Protein AF-A0AAW4N321-F1 (afdb_monomer)

Mean predicted aligned error: 19.76 Å

Organism: NCBI:txid165179

Foldseek 3Di:
DPPVVVLVVLLVLLVCCCPVVVVPDLVVSCVVVVHDSVVNVVLNPDCVSVDPPPDDDDDDDDDDDDDDDDDDDDDDDDDDDDDPDPPPVQDFDAWDWDDDPPPDIDIDHRDTPVRVVVVVVVVVVPPD

Nearest PDB structures (foldseek):
  2rn7-assembly1_A  TM=3.335E-01  e=1.432E+00  Shigella flexneri

Structure (mmCIF, N/CA/C/O backbone):
data_AF-A0AAW4N321-F1
#
_entry.id   AF-A0AAW4N321-F1
#
loop_
_atom_site.group_PDB
_atom_site.id
_atom_site.type_symbol
_atom_site.label_atom_id
_atom_site.label_alt_id
_atom_site.label_comp_id
_atom_site.label_asym_id
_atom_site.label_entity_id
_atom_site.label_seq_id
_atom_site.pdbx_PDB_ins_code
_atom_site.Cartn_x
_atom_site.Cartn_y
_atom_site.Cartn_z
_atom_site.occupancy
_atom_site.B_iso_or_equiv
_atom_site.auth_seq_id
_atom_site.auth_comp_id
_atom_site.auth_asym_id
_atom_site.auth_atom_id
_atom_site.pdbx_PDB_model_num
ATOM 1 N N . MET A 1 1 ? 12.419 4.220 -22.581 1.00 54.78 1 MET A N 1
ATOM 2 C CA . MET A 1 1 ? 12.998 4.895 -21.397 1.00 54.78 1 MET A CA 1
ATOM 3 C C . MET A 1 1 ? 14.241 4.110 -21.002 1.00 54.78 1 MET A C 1
ATOM 5 O O . MET A 1 1 ? 14.170 2.890 -21.019 1.00 54.78 1 MET A O 1
ATOM 9 N N . ASN A 1 2 ? 15.386 4.758 -20.771 1.00 59.22 2 ASN A N 1
ATOM 10 C CA . ASN A 1 2 ? 16.615 4.060 -20.374 1.00 59.22 2 ASN A CA 1
ATOM 11 C C . ASN A 1 2 ? 16.459 3.574 -18.921 1.00 59.22 2 ASN A C 1
ATOM 13 O O . ASN A 1 2 ? 16.125 4.385 -18.059 1.00 59.22 2 ASN A O 1
ATOM 17 N N . ILE A 1 3 ? 16.679 2.283 -18.652 1.00 64.00 3 ILE A N 1
ATOM 18 C CA . ILE A 1 3 ? 16.498 1.648 -17.327 1.00 64.00 3 ILE A CA 1
ATOM 19 C C . ILE A 1 3 ? 17.275 2.407 -16.236 1.00 64.00 3 ILE A C 1
ATOM 21 O O . ILE A 1 3 ? 16.779 2.599 -15.126 1.00 64.00 3 ILE A O 1
ATOM 25 N N . ASN A 1 4 ? 18.447 2.944 -16.588 1.00 76.06 4 ASN A N 1
ATOM 26 C CA . ASN A 1 4 ? 19.281 3.729 -15.677 1.00 76.06 4 ASN A CA 1
ATOM 27 C C . ASN A 1 4 ? 18.692 5.107 -15.335 1.00 76.06 4 ASN A C 1
ATOM 29 O O . ASN A 1 4 ? 18.924 5.616 -14.242 1.00 76.06 4 ASN A O 1
ATOM 33 N N . GLU A 1 5 ? 17.933 5.719 -16.243 1.00 83.12 5 GLU A N 1
ATOM 34 C CA . GLU A 1 5 ? 17.291 7.019 -16.007 1.00 83.12 5 GLU A CA 1
ATOM 35 C C . GLU A 1 5 ? 15.971 6.863 -15.248 1.00 83.12 5 GLU A C 1
ATOM 37 O O . GLU A 1 5 ? 15.653 7.670 -14.376 1.00 83.12 5 GLU A O 1
ATOM 42 N N . GLU A 1 6 ? 15.234 5.780 -15.505 1.00 86.75 6 GLU A N 1
ATOM 43 C CA . GLU A 1 6 ? 14.026 5.462 -14.746 1.00 86.75 6 GLU A CA 1
ATOM 44 C C . GLU A 1 6 ? 14.349 5.168 -13.272 1.00 86.75 6 GLU A C 1
ATOM 46 O O . GLU A 1 6 ? 13.700 5.717 -12.380 1.00 86.75 6 GLU A O 1
ATOM 51 N N . GLY A 1 7 ? 15.401 4.389 -12.993 1.00 86.69 7 GLY A N 1
ATOM 52 C CA . GLY A 1 7 ? 15.847 4.136 -11.620 1.00 86.69 7 GLY A CA 1
ATOM 53 C C . GLY A 1 7 ? 16.227 5.419 -10.868 1.00 86.69 7 GLY A C 1
ATOM 54 O O . GLY A 1 7 ? 15.794 5.631 -9.734 1.00 86.69 7 GLY A O 1
ATOM 55 N N . LYS A 1 8 ? 16.967 6.334 -11.512 1.00 88.75 8 LYS A N 1
ATOM 56 C CA . LYS A 1 8 ? 17.309 7.647 -10.929 1.00 88.75 8 LYS A CA 1
ATOM 57 C C . LYS A 1 8 ? 16.069 8.498 -10.655 1.00 88.75 8 LYS A C 1
ATOM 59 O O . LYS A 1 8 ? 15.985 9.133 -9.602 1.00 88.75 8 LYS A O 1
ATOM 64 N N . TYR A 1 9 ? 15.107 8.499 -11.576 1.00 92.75 9 TYR A N 1
ATOM 65 C CA . TYR A 1 9 ? 13.850 9.224 -11.417 1.00 92.75 9 TYR A CA 1
ATOM 66 C C . TYR A 1 9 ? 13.073 8.739 -10.187 1.00 92.75 9 TYR A C 1
ATOM 68 O O . TYR A 1 9 ? 12.718 9.546 -9.323 1.00 92.75 9 TYR A O 1
ATOM 76 N N . TYR A 1 10 ? 12.885 7.425 -10.043 1.00 92.69 10 TYR A N 1
ATOM 77 C CA . TYR A 1 10 ? 12.196 6.870 -8.876 1.00 92.69 10 TYR A CA 1
ATOM 78 C C . TYR A 1 10 ? 12.977 7.082 -7.577 1.00 92.69 10 TYR A C 1
ATOM 80 O O . TYR A 1 10 ? 12.368 7.374 -6.551 1.00 92.69 10 TYR A O 1
ATOM 88 N N . ALA A 1 11 ? 14.312 7.047 -7.605 1.00 90.81 11 ALA A N 1
ATOM 89 C CA . ALA A 1 11 ? 15.121 7.382 -6.434 1.00 90.81 11 ALA A CA 1
ATOM 90 C C . ALA A 1 11 ? 14.923 8.830 -5.967 1.00 90.81 11 ALA A C 1
ATOM 92 O O . ALA A 1 11 ? 14.806 9.084 -4.765 1.00 90.81 11 ALA A O 1
ATOM 93 N N . SER A 1 12 ? 14.826 9.777 -6.904 1.00 92.38 12 SER A N 1
ATOM 94 C CA . SER A 1 12 ? 14.500 11.171 -6.596 1.00 92.38 12 SER A CA 1
ATOM 95 C C . SER A 1 12 ? 13.100 11.300 -5.987 1.00 92.38 12 SER A C 1
ATOM 97 O O . SER A 1 12 ? 12.941 11.915 -4.931 1.00 92.38 12 SER A O 1
ATOM 99 N N . MET A 1 13 ? 12.096 10.651 -6.587 1.00 94.44 13 MET A N 1
ATOM 100 C CA . MET A 1 13 ? 10.718 10.692 -6.089 1.00 94.44 13 MET A CA 1
ATOM 101 C C . MET A 1 13 ? 10.583 10.065 -4.699 1.00 94.44 13 MET A C 1
ATOM 103 O O . MET A 1 13 ? 9.938 10.651 -3.833 1.00 94.44 13 MET A O 1
ATOM 107 N N . VAL A 1 14 ? 11.227 8.922 -4.440 1.00 93.00 14 VAL A N 1
ATOM 108 C CA . VAL A 1 14 ? 11.242 8.279 -3.114 1.00 93.00 14 VAL A CA 1
ATOM 109 C C . VAL A 1 14 ? 11.822 9.212 -2.056 1.00 93.00 14 VAL A C 1
ATOM 111 O O . VAL A 1 14 ? 11.259 9.343 -0.966 1.00 93.00 14 VAL A O 1
ATOM 114 N N . ARG A 1 15 ? 12.921 9.904 -2.375 1.00 92.56 15 ARG A N 1
ATOM 115 C CA . ARG A 1 15 ? 13.530 10.882 -1.469 1.00 92.56 15 ARG A CA 1
ATOM 116 C C . ARG A 1 15 ? 12.578 12.048 -1.191 1.00 92.56 15 ARG A C 1
ATOM 118 O O . ARG A 1 15 ? 12.383 12.397 -0.029 1.00 92.56 15 ARG A O 1
ATOM 125 N N . LYS A 1 16 ? 11.938 12.584 -2.234 1.00 93.69 16 LYS A N 1
ATOM 126 C CA . LYS A 1 16 ? 10.934 13.652 -2.136 1.00 93.69 16 LYS A CA 1
ATOM 127 C C . LYS A 1 16 ? 9.752 13.244 -1.252 1.00 93.69 16 LYS A C 1
ATOM 129 O O . LYS A 1 16 ? 9.378 13.973 -0.339 1.00 93.69 16 LYS A O 1
ATOM 134 N N . PHE A 1 17 ? 9.216 12.043 -1.458 1.00 94.25 17 PHE A N 1
ATOM 135 C CA . PHE A 1 17 ? 8.108 11.518 -0.663 1.00 94.25 17 PHE A CA 1
ATOM 136 C C . PHE A 1 17 ? 8.465 11.387 0.827 1.00 94.25 17 PHE A C 1
ATOM 138 O O . PHE A 1 17 ? 7.696 11.795 1.697 1.00 94.25 17 PHE A O 1
ATOM 145 N N . ARG A 1 18 ? 9.655 10.856 1.133 1.00 91.38 18 ARG A N 1
ATOM 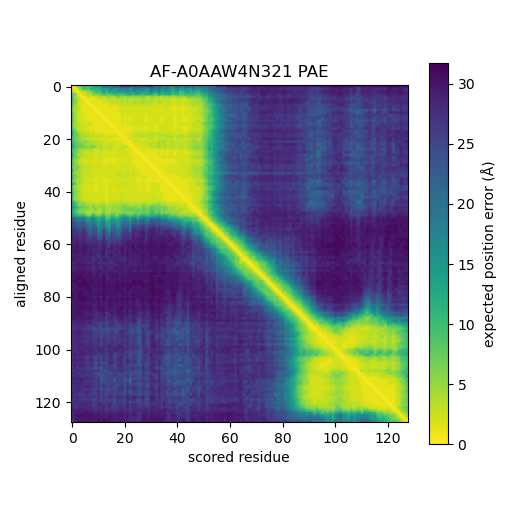146 C CA . ARG A 1 18 ? 10.097 10.645 2.519 1.00 91.38 18 ARG A CA 1
ATOM 147 C C . ARG A 1 18 ? 10.419 11.948 3.250 1.00 91.38 18 ARG A C 1
ATOM 149 O O . ARG A 1 18 ? 10.048 12.090 4.411 1.00 91.38 18 ARG A O 1
ATOM 156 N N . ILE A 1 19 ? 11.101 12.884 2.589 1.00 90.12 19 ILE A N 1
ATOM 157 C CA . ILE A 1 19 ? 11.593 14.116 3.222 1.00 90.12 19 ILE A CA 1
ATOM 158 C C . ILE A 1 19 ? 10.532 15.220 3.186 1.00 90.12 19 ILE A C 1
ATOM 160 O O . ILE A 1 19 ? 10.176 15.764 4.228 1.00 90.12 19 ILE A O 1
ATOM 164 N N . GLU A 1 20 ? 10.007 15.545 2.004 1.00 89.94 20 GLU A N 1
ATOM 165 C CA . GLU A 1 20 ? 9.117 16.699 1.820 1.00 89.94 20 GLU A CA 1
ATOM 166 C C . GLU A 1 20 ? 7.679 16.365 2.231 1.00 89.94 20 GLU A C 1
ATOM 168 O O . GLU A 1 20 ? 7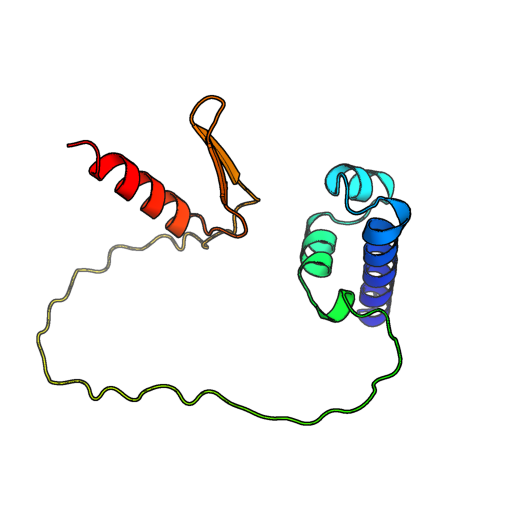.048 17.122 2.966 1.00 89.94 20 GLU A O 1
ATOM 173 N N . TYR A 1 21 ? 7.180 15.190 1.832 1.00 89.00 21 TYR A N 1
ATOM 174 C CA . TYR A 1 21 ? 5.818 14.737 2.157 1.00 89.00 21 TYR A CA 1
ATOM 175 C C . TYR A 1 21 ? 5.737 13.960 3.479 1.00 89.00 21 TYR A C 1
ATOM 177 O O . TYR A 1 21 ? 4.656 13.521 3.879 1.00 89.00 21 TYR A O 1
ATOM 185 N N . LYS A 1 22 ? 6.866 13.801 4.187 1.00 90.00 22 LYS A N 1
ATOM 186 C CA . LYS A 1 22 ? 6.967 13.097 5.478 1.00 90.00 22 LYS A CA 1
ATOM 187 C C . LYS A 1 22 ? 6.375 11.683 5.439 1.00 90.00 22 LYS A C 1
ATOM 189 O O . LYS A 1 22 ? 5.797 11.226 6.424 1.00 90.00 22 LYS A O 1
ATOM 194 N N . SER A 1 23 ? 6.474 11.019 4.288 1.00 88.94 23 SER A N 1
ATOM 195 C CA . SER A 1 23 ? 5.904 9.692 4.032 1.00 88.94 23 SER A CA 1
ATOM 196 C C . SER A 1 23 ? 4.384 9.593 4.230 1.00 88.94 23 SER A C 1
ATOM 198 O O . SER A 1 23 ? 3.866 8.507 4.484 1.00 88.94 23 SER A O 1
ATOM 200 N N . LYS A 1 24 ? 3.645 10.704 4.128 1.00 91.38 24 LYS A N 1
ATOM 201 C CA . LYS A 1 24 ? 2.183 10.714 4.268 1.00 91.38 24 LYS A CA 1
ATOM 202 C C . LYS A 1 24 ? 1.502 10.705 2.906 1.00 91.38 24 LYS A C 1
ATOM 204 O O . LYS A 1 24 ? 1.936 11.390 1.988 1.00 91.38 24 LYS A O 1
ATOM 209 N N . ASN A 1 25 ? 0.382 9.985 2.821 1.00 92.75 25 ASN A N 1
ATOM 210 C CA . ASN A 1 25 ? -0.523 9.989 1.669 1.00 92.75 25 ASN A CA 1
ATOM 211 C C . ASN A 1 25 ? 0.187 9.689 0.329 1.00 92.75 25 ASN A C 1
ATOM 213 O O . ASN A 1 25 ? 0.278 10.535 -0.562 1.00 92.75 25 ASN A O 1
ATOM 217 N N . LEU A 1 26 ? 0.686 8.455 0.181 1.00 93.69 26 LEU A N 1
ATOM 218 C CA . LEU A 1 26 ? 1.374 8.007 -1.037 1.00 93.69 26 LEU A CA 1
ATOM 219 C C . LEU A 1 26 ? 0.507 8.168 -2.291 1.00 93.69 26 LEU A C 1
ATOM 221 O O . LEU A 1 26 ? 0.991 8.598 -3.334 1.00 93.69 26 LEU A O 1
ATOM 225 N N . HIS A 1 27 ? -0.785 7.860 -2.185 1.00 94.88 27 HIS A N 1
ATOM 226 C CA . HIS A 1 27 ? -1.706 7.941 -3.313 1.00 94.88 27 HIS A CA 1
ATOM 227 C C . HIS A 1 27 ? -1.846 9.380 -3.844 1.00 94.88 27 HIS A C 1
ATOM 229 O O . HIS A 1 27 ? -1.7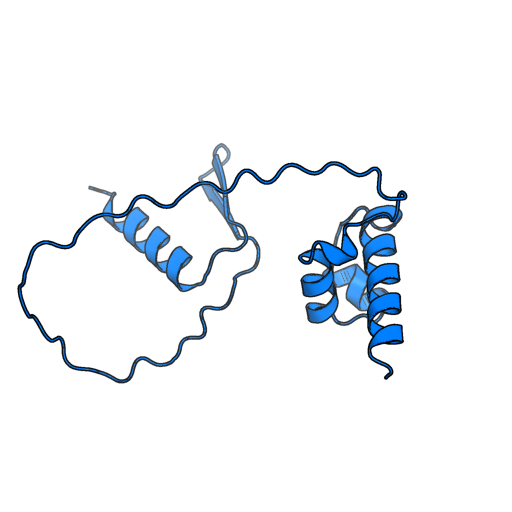75 9.613 -5.052 1.00 94.88 27 HIS A O 1
ATOM 235 N N . GLY A 1 28 ? -1.983 10.363 -2.947 1.00 95.25 28 GLY A N 1
ATOM 236 C CA . GLY A 1 28 ? -2.017 11.785 -3.288 1.00 95.25 28 GLY A CA 1
ATOM 237 C C . GLY A 1 28 ? -0.709 12.257 -3.915 1.00 95.25 28 GLY A C 1
ATOM 238 O O . GLY A 1 28 ? -0.738 12.887 -4.971 1.00 95.25 28 GLY A O 1
ATOM 239 N N . PHE A 1 29 ? 0.428 11.862 -3.335 1.00 95.88 29 PHE A N 1
ATOM 240 C CA . PHE A 1 29 ? 1.750 12.154 -3.891 1.00 95.88 29 PHE A CA 1
ATOM 241 C C . PHE A 1 29 ? 1.903 11.621 -5.324 1.00 95.88 29 PHE A C 1
ATOM 243 O O . PHE A 1 29 ? 2.310 12.359 -6.220 1.00 95.88 29 PHE A O 1
ATOM 250 N N . CYS A 1 30 ? 1.537 10.359 -5.571 1.00 95.81 30 CYS A N 1
ATOM 251 C CA . CYS A 1 30 ? 1.630 9.750 -6.899 1.00 95.81 30 CYS A CA 1
ATOM 252 C C . CYS A 1 30 ? 0.727 10.452 -7.920 1.00 95.81 30 CYS A C 1
ATOM 254 O O . CYS A 1 30 ? 1.153 10.685 -9.052 1.00 95.81 30 CYS A O 1
ATOM 256 N N . LYS A 1 31 ? -0.489 10.844 -7.518 1.00 95.25 31 LYS A N 1
ATOM 257 C CA . LYS A 1 31 ? -1.417 11.593 -8.375 1.00 95.25 31 LYS A CA 1
ATOM 258 C C . LYS A 1 31 ? -0.879 12.983 -8.723 1.00 95.25 31 LYS A C 1
ATOM 260 O O . LYS A 1 31 ? -0.954 13.390 -9.880 1.00 95.25 31 LYS A O 1
ATOM 265 N N . GLU A 1 32 ? -0.325 13.694 -7.744 1.00 94.88 32 GLU A N 1
ATOM 266 C CA . GLU A 1 32 ? 0.201 15.052 -7.913 1.00 94.88 32 GLU A CA 1
ATOM 267 C C . GLU A 1 32 ? 1.491 15.076 -8.744 1.00 94.88 32 GLU A C 1
ATOM 269 O O . GLU A 1 32 ? 1.615 15.860 -9.682 1.00 94.88 32 GLU A O 1
ATOM 274 N N . GLN A 1 33 ? 2.430 14.171 -8.457 1.00 94.00 33 GLN A N 1
ATOM 275 C CA . GLN A 1 33 ? 3.707 14.075 -9.173 1.00 94.00 33 GLN A CA 1
ATOM 276 C C . GLN A 1 33 ? 3.607 13.275 -10.488 1.00 94.00 33 GLN A 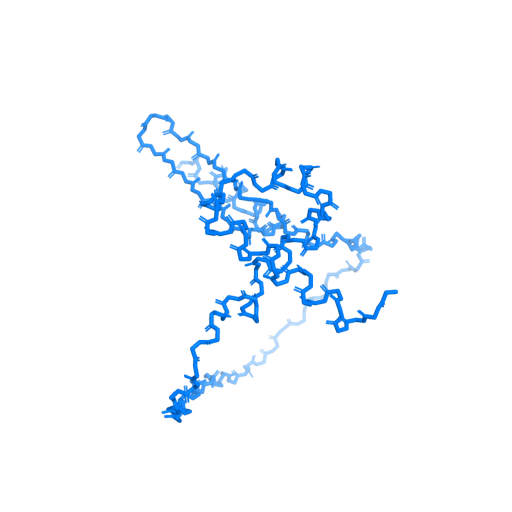C 1
ATOM 278 O O . GLN A 1 33 ? 4.605 13.146 -11.196 1.00 94.00 33 GLN A O 1
ATOM 283 N N . LYS A 1 34 ? 2.421 12.743 -10.830 1.00 94.94 34 LYS A N 1
ATOM 284 C CA . LYS A 1 34 ? 2.166 11.873 -11.998 1.00 94.94 34 LYS A CA 1
ATOM 285 C C . LYS A 1 34 ? 3.108 10.661 -12.064 1.00 94.94 34 LYS A C 1
ATOM 287 O O . LYS A 1 34 ? 3.566 10.265 -13.134 1.00 94.94 34 LYS A O 1
ATOM 292 N N . VAL A 1 35 ? 3.388 10.070 -10.906 1.00 93.75 35 VAL A N 1
ATOM 293 C CA . VAL A 1 35 ? 4.242 8.884 -10.754 1.00 93.75 35 VAL A CA 1
ATOM 294 C C . VAL A 1 35 ? 3.357 7.640 -10.668 1.00 93.75 35 VAL A C 1
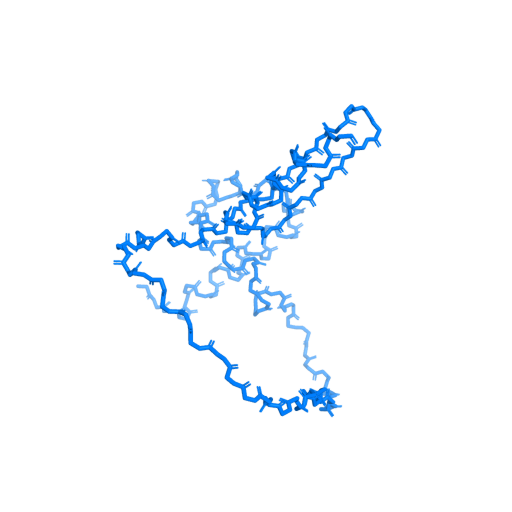ATOM 296 O O . VAL A 1 35 ? 2.282 7.682 -10.071 1.00 93.75 35 VAL A O 1
ATOM 299 N N . SER A 1 36 ? 3.804 6.507 -11.217 1.00 95.75 36 SER A N 1
ATOM 300 C CA . SER A 1 36 ? 3.084 5.239 -11.045 1.00 95.75 36 SER A CA 1
ATOM 301 C C . SER A 1 36 ? 3.076 4.827 -9.574 1.00 95.75 36 SER A C 1
ATOM 303 O O . SER A 1 36 ? 4.135 4.638 -8.973 1.00 95.75 36 SER A O 1
ATOM 305 N N . TYR A 1 37 ? 1.877 4.644 -9.017 1.00 95.38 37 TYR A N 1
ATOM 306 C CA . TYR A 1 37 ? 1.687 4.204 -7.636 1.00 95.38 37 TYR A CA 1
ATOM 307 C C . TYR A 1 37 ? 2.381 2.866 -7.363 1.00 95.38 37 TYR A C 1
ATOM 309 O O . TYR A 1 37 ? 3.173 2.762 -6.431 1.00 95.38 37 TYR A O 1
ATOM 317 N N . THR A 1 38 ? 2.177 1.874 -8.232 1.00 94.62 38 THR A N 1
ATOM 318 C CA . THR A 1 38 ? 2.764 0.535 -8.091 1.00 94.62 38 THR A CA 1
ATOM 319 C C . THR A 1 38 ? 4.291 0.577 -8.120 1.00 94.62 38 THR A C 1
ATOM 321 O O . THR A 1 38 ? 4.937 0.019 -7.236 1.00 94.62 38 THR A O 1
ATOM 324 N N . LYS A 1 39 ? 4.896 1.289 -9.084 1.00 93.88 39 LYS A N 1
ATOM 325 C CA . LYS A 1 39 ? 6.364 1.415 -9.148 1.00 93.88 39 LYS A CA 1
ATOM 326 C C . LYS A 1 39 ? 6.915 2.154 -7.931 1.00 93.88 39 LYS A C 1
ATOM 328 O O . LYS A 1 39 ? 7.907 1.723 -7.357 1.00 93.88 39 LYS A O 1
ATOM 333 N N . MET A 1 40 ? 6.243 3.218 -7.496 1.00 94.75 40 MET A N 1
ATOM 334 C CA . MET A 1 40 ? 6.630 3.969 -6.305 1.00 94.75 40 MET A CA 1
ATOM 335 C C . MET A 1 40 ? 6.567 3.105 -5.038 1.00 94.75 40 MET A C 1
ATOM 337 O O . MET A 1 40 ? 7.497 3.137 -4.236 1.00 94.75 40 MET A O 1
ATOM 341 N N . LEU A 1 41 ? 5.517 2.292 -4.884 1.00 94.19 41 LEU A N 1
ATOM 342 C CA . LEU A 1 41 ? 5.367 1.347 -3.777 1.00 94.19 41 LEU A CA 1
ATOM 343 C C . LEU A 1 41 ? 6.504 0.314 -3.769 1.00 94.19 41 LEU A C 1
ATOM 345 O O . LEU A 1 41 ? 7.132 0.097 -2.733 1.00 94.19 41 LEU A O 1
ATOM 349 N N . HIS A 1 42 ? 6.831 -0.265 -4.930 1.00 92.62 42 HIS A N 1
ATOM 350 C CA . HIS A 1 42 ? 7.971 -1.175 -5.062 1.00 92.62 42 HIS A CA 1
ATOM 351 C C . HIS A 1 42 ? 9.299 -0.501 -4.697 1.00 92.62 42 HIS A C 1
ATOM 353 O O . HIS A 1 42 ? 10.088 -1.071 -3.944 1.00 92.62 42 HIS A O 1
ATOM 359 N N . CYS A 1 43 ? 9.542 0.719 -5.179 1.00 91.62 43 CYS A N 1
ATOM 360 C CA . CYS A 1 43 ? 10.750 1.471 -4.847 1.00 91.62 43 CYS A CA 1
ATOM 361 C C . CYS A 1 43 ? 10.824 1.814 -3.353 1.00 91.62 43 CYS A C 1
ATOM 363 O O . CYS A 1 43 ? 11.908 1.805 -2.784 1.00 91.62 43 CYS A O 1
ATOM 365 N N . LEU A 1 44 ? 9.695 2.073 -2.688 1.00 90.94 44 LEU A N 1
ATOM 366 C CA . LEU A 1 44 ? 9.666 2.347 -1.249 1.00 90.94 44 LEU A CA 1
ATOM 367 C C . LEU A 1 44 ? 9.970 1.116 -0.389 1.00 90.94 44 LEU A C 1
ATOM 369 O O . LEU A 1 44 ? 10.566 1.290 0.677 1.00 90.94 44 LEU A O 1
ATOM 373 N N . ARG A 1 45 ? 9.580 -0.081 -0.849 1.00 89.12 45 ARG A N 1
ATOM 374 C CA . ARG A 1 45 ? 9.863 -1.373 -0.197 1.00 89.12 45 ARG A CA 1
ATOM 375 C C . ARG A 1 45 ? 11.300 -1.853 -0.415 1.00 89.12 45 ARG A C 1
ATOM 377 O O . ARG A 1 45 ? 11.805 -2.622 0.389 1.00 89.12 45 ARG A O 1
ATOM 384 N N . ASN A 1 46 ? 11.954 -1.425 -1.492 1.00 86.50 46 ASN A N 1
ATOM 385 C CA . ASN A 1 46 ? 13.283 -1.908 -1.852 1.00 86.50 46 ASN A CA 1
ATOM 386 C C . ASN A 1 46 ? 14.399 -1.094 -1.163 1.00 86.50 46 ASN A C 1
ATOM 388 O O . ASN A 1 46 ? 14.495 0.127 -1.314 1.00 86.50 46 ASN A O 1
ATOM 392 N N . ASP A 1 47 ? 15.289 -1.785 -0.447 1.00 77.25 47 ASP A N 1
ATOM 393 C CA . ASP A 1 47 ? 16.380 -1.178 0.326 1.00 77.25 47 ASP A CA 1
ATOM 394 C C . ASP A 1 47 ? 17.412 -0.425 -0.517 1.00 77.25 47 ASP A C 1
ATOM 396 O O . ASP A 1 47 ? 18.044 0.517 -0.031 1.00 77.25 47 ASP A O 1
ATOM 400 N N . SER A 1 48 ? 17.546 -0.759 -1.803 1.00 79.06 48 SER A N 1
ATOM 401 C CA . SER A 1 48 ? 18.416 -0.015 -2.727 1.00 79.06 48 SER A CA 1
ATOM 402 C C . SER A 1 48 ? 18.048 1.474 -2.817 1.00 79.06 48 SER A C 1
ATOM 404 O O . SER A 1 48 ? 18.930 2.322 -2.943 1.00 79.06 48 SER A O 1
ATOM 406 N N . TYR A 1 49 ? 16.767 1.811 -2.647 1.00 75.00 49 TYR A N 1
ATOM 407 C CA . TYR A 1 49 ? 16.257 3.185 -2.618 1.00 75.00 49 TYR A CA 1
ATOM 408 C C . TYR A 1 49 ? 16.260 3.802 -1.210 1.00 75.00 49 TYR A C 1
ATOM 410 O O . TYR A 1 49 ? 15.982 4.993 -1.046 1.00 75.00 49 TYR A O 1
ATOM 418 N N . ARG A 1 50 ? 16.571 3.010 -0.173 1.00 66.25 50 ARG A N 1
ATOM 419 C CA . ARG A 1 50 ? 16.664 3.452 1.226 1.00 66.25 50 ARG A CA 1
ATOM 420 C C . ARG A 1 50 ? 18.004 4.114 1.536 1.00 66.25 50 ARG A C 1
ATOM 422 O O . ARG A 1 50 ? 18.062 4.943 2.442 1.00 66.25 50 ARG A O 1
ATOM 429 N N . LYS A 1 51 ? 19.057 3.805 0.774 1.00 60.88 51 LYS A N 1
ATOM 430 C CA . LYS A 1 51 ? 20.387 4.388 0.977 1.00 60.88 51 LYS A CA 1
ATOM 431 C C . LYS A 1 51 ? 20.406 5.879 0.611 1.00 60.88 51 LYS A C 1
ATOM 433 O O . LYS A 1 51 ? 20.478 6.267 -0.554 1.00 60.88 51 LYS A O 1
ATOM 438 N N . LEU A 1 52 ? 20.434 6.732 1.636 1.00 53.47 52 LEU A N 1
ATOM 439 C CA . LEU A 1 52 ? 21.230 7.956 1.575 1.00 53.47 52 LEU A CA 1
ATOM 440 C C . LEU A 1 52 ? 22.665 7.484 1.347 1.00 53.47 52 LEU A C 1
ATOM 442 O O . LEU A 1 52 ? 23.212 6.782 2.193 1.00 53.47 52 LEU A O 1
ATOM 446 N N . SER A 1 53 ? 23.249 7.783 0.192 1.00 45.94 53 SER A N 1
ATOM 447 C CA . SER A 1 53 ? 24.663 7.533 -0.068 1.00 45.94 53 SER A CA 1
ATOM 448 C C . SER A 1 53 ? 25.509 8.442 0.833 1.00 45.94 53 SER A C 1
ATOM 450 O O . SER A 1 53 ? 26.058 9.442 0.382 1.00 45.94 53 SER A O 1
ATOM 452 N N . ALA A 1 54 ? 25.572 8.116 2.120 1.00 43.06 54 ALA A N 1
ATOM 453 C CA . ALA A 1 54 ? 26.771 8.322 2.900 1.00 43.06 54 ALA A CA 1
ATOM 454 C C . ALA A 1 54 ? 27.761 7.248 2.429 1.00 43.06 54 ALA A C 1
ATOM 456 O O . ALA A 1 54 ? 27.412 6.072 2.312 1.00 43.06 54 ALA A O 1
ATOM 457 N N . THR A 1 55 ? 28.955 7.688 2.055 1.00 41.84 55 THR A N 1
ATOM 458 C CA . THR A 1 55 ? 30.110 6.865 1.676 1.00 41.84 55 THR A CA 1
ATOM 459 C C . THR A 1 55 ? 30.268 5.630 2.574 1.00 41.84 55 THR A C 1
ATOM 461 O O . THR A 1 55 ? 30.054 5.738 3.782 1.00 41.84 55 THR A O 1
ATOM 464 N N . PRO A 1 56 ? 30.638 4.462 2.016 1.00 38.66 56 PRO A N 1
ATOM 465 C CA . PRO A 1 56 ? 30.688 3.226 2.777 1.00 38.66 56 PRO A CA 1
ATOM 466 C C . PRO A 1 56 ? 31.892 3.269 3.719 1.00 38.66 56 PRO A C 1
ATOM 468 O O . PRO A 1 56 ? 33.034 3.323 3.268 1.00 38.66 56 PRO A O 1
ATOM 471 N N . VAL A 1 57 ? 31.640 3.226 5.025 1.00 33.78 57 VAL A N 1
ATOM 472 C CA . VAL A 1 57 ? 32.637 2.709 5.960 1.00 33.78 57 VAL A CA 1
ATOM 473 C C . VAL A 1 57 ? 32.424 1.204 5.996 1.00 33.78 57 VAL A C 1
ATOM 475 O O . VAL A 1 57 ? 31.355 0.720 6.358 1.00 33.78 57 VAL A O 1
ATOM 478 N N . SER A 1 58 ? 33.436 0.511 5.489 1.00 47.50 58 SER A N 1
ATOM 479 C CA . SER A 1 58 ? 33.640 -0.930 5.550 1.00 47.50 58 SER A CA 1
ATOM 480 C C . SER A 1 58 ? 33.372 -1.476 6.952 1.00 47.50 58 SER A C 1
ATOM 482 O O . SER A 1 58 ? 33.993 -1.022 7.911 1.00 47.50 58 SER A O 1
ATOM 484 N N . SER A 1 59 ? 32.556 -2.519 7.034 1.00 39.84 59 SER A N 1
ATOM 485 C CA . SER A 1 59 ? 32.694 -3.539 8.068 1.00 39.84 59 SER A CA 1
ATOM 486 C C . SER A 1 59 ? 32.219 -4.869 7.489 1.00 39.84 59 SER A C 1
ATOM 488 O O . SER A 1 59 ? 31.019 -5.086 7.313 1.00 39.84 59 SER A O 1
ATOM 490 N N . ASP A 1 60 ? 33.203 -5.689 7.122 1.00 47.97 60 ASP A N 1
ATOM 491 C CA . ASP A 1 60 ? 33.125 -7.148 7.145 1.00 47.97 60 ASP A CA 1
ATOM 492 C C . ASP A 1 60 ? 32.497 -7.600 8.465 1.00 47.97 60 ASP A C 1
ATOM 494 O O . ASP A 1 60 ? 32.897 -7.099 9.512 1.00 47.97 60 ASP A O 1
ATOM 498 N N . GLU A 1 61 ? 31.540 -8.522 8.397 1.00 43.62 61 GLU A N 1
ATOM 499 C CA . GLU A 1 61 ? 31.391 -9.630 9.347 1.00 43.62 61 GLU A CA 1
ATOM 500 C C . GLU A 1 61 ? 30.261 -10.545 8.855 1.00 43.62 61 GLU A C 1
ATOM 502 O O . GLU A 1 61 ? 29.065 -10.321 9.044 1.00 43.62 61 GLU A O 1
ATOM 507 N N . GLU A 1 62 ? 30.689 -11.585 8.147 1.00 52.19 62 GLU A N 1
ATOM 508 C CA . GLU A 1 62 ? 29.924 -12.782 7.843 1.00 52.19 62 GLU A CA 1
ATOM 509 C C . GLU A 1 62 ? 29.662 -13.544 9.151 1.00 52.19 62 GLU A C 1
ATOM 511 O O . GLU A 1 62 ? 30.577 -14.092 9.759 1.00 52.19 62 GLU A O 1
ATOM 516 N N . GLN A 1 63 ? 28.406 -13.595 9.595 1.00 45.75 63 GLN A N 1
ATOM 517 C CA . GLN A 1 63 ? 27.940 -14.624 10.527 1.00 45.75 63 GLN A CA 1
ATOM 518 C C . GLN A 1 63 ? 26.662 -15.239 9.968 1.00 45.75 63 GLN A C 1
ATOM 520 O O . GLN A 1 63 ? 25.540 -14.854 10.296 1.00 45.75 63 GLN A O 1
ATOM 525 N N . GLY A 1 64 ? 26.865 -16.188 9.052 1.00 41.81 64 GLY A N 1
ATOM 526 C CA . GLY A 1 64 ? 25.825 -17.084 8.576 1.00 41.81 64 GLY A CA 1
ATOM 527 C C . GLY A 1 64 ? 25.329 -17.954 9.726 1.00 41.81 64 GLY A C 1
ATOM 528 O O . GLY A 1 64 ? 26.091 -18.695 10.342 1.00 41.81 64 GLY A O 1
ATOM 529 N N . LEU A 1 65 ? 24.036 -17.872 10.022 1.00 52.50 65 LEU A N 1
ATOM 530 C CA . LEU A 1 65 ? 23.391 -18.849 10.885 1.00 52.50 65 LEU A CA 1
ATOM 531 C C . LEU A 1 65 ? 23.231 -20.142 10.080 1.00 52.50 65 LEU A C 1
ATOM 533 O O . LEU A 1 65 ? 22.506 -20.181 9.085 1.00 52.50 65 LEU A O 1
ATOM 537 N N . HIS A 1 66 ? 23.943 -21.189 10.490 1.00 55.94 66 HIS A N 1
ATOM 538 C CA . HIS A 1 66 ? 23.816 -22.519 9.902 1.00 55.94 66 HIS A CA 1
ATOM 539 C C . HIS A 1 66 ? 22.401 -23.081 10.149 1.00 55.94 66 HIS A C 1
ATOM 541 O O . HIS A 1 66 ? 21.952 -23.095 11.298 1.00 55.94 66 HIS A O 1
ATOM 547 N N . PRO A 1 67 ? 21.695 -23.580 9.118 1.00 58.06 67 PRO A N 1
ATOM 548 C CA . PRO A 1 67 ? 20.436 -24.292 9.308 1.00 58.06 67 PRO A CA 1
ATOM 549 C C . PRO A 1 67 ? 20.652 -25.635 10.022 1.00 58.06 67 PRO A C 1
ATOM 551 O O . PRO A 1 67 ? 21.571 -26.383 9.688 1.00 58.06 67 PRO A O 1
ATOM 554 N N . LEU A 1 68 ? 19.779 -25.959 10.980 1.00 42.88 68 LEU A N 1
ATOM 555 C CA . LEU A 1 68 ? 19.710 -27.280 11.610 1.00 42.88 68 LEU A CA 1
ATOM 556 C C . LEU A 1 68 ? 19.296 -28.331 10.570 1.00 42.88 68 LEU A C 1
ATOM 558 O O . LEU A 1 68 ? 18.189 -28.279 10.035 1.00 42.88 68 LEU A O 1
ATOM 562 N N . VAL A 1 69 ? 20.180 -29.293 10.305 1.00 51.94 69 VAL A N 1
ATOM 563 C CA . VAL A 1 69 ? 19.859 -30.497 9.532 1.00 51.94 69 VAL A CA 1
ATOM 564 C C . VAL A 1 69 ? 19.076 -31.439 10.443 1.00 51.94 69 VAL A C 1
ATOM 566 O O . VAL A 1 69 ? 19.613 -31.927 11.434 1.00 51.94 69 VAL A O 1
ATOM 569 N N . VAL A 1 70 ? 17.809 -31.683 10.114 1.00 52.47 70 VAL A N 1
ATOM 570 C CA . VAL A 1 70 ? 17.011 -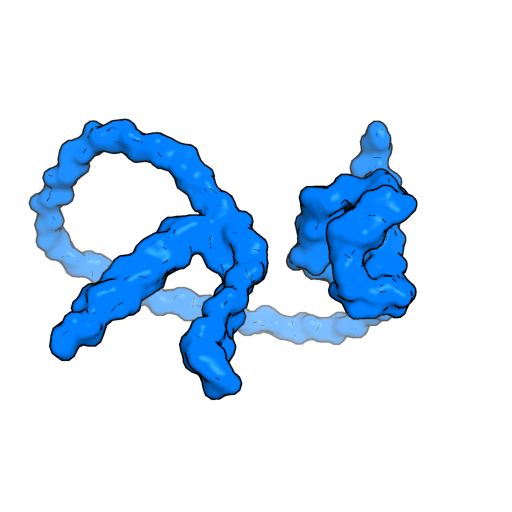32.759 10.714 1.00 52.47 70 VAL A CA 1
ATOM 571 C C . VAL A 1 70 ? 16.914 -33.876 9.678 1.00 52.47 70 VAL A C 1
ATOM 573 O O . VAL A 1 70 ? 16.416 -33.652 8.575 1.00 52.47 70 VAL A O 1
ATOM 576 N N . GLU A 1 71 ? 17.434 -35.057 10.013 1.00 45.72 71 GLU A N 1
ATOM 577 C CA . GLU A 1 71 ? 17.282 -36.265 9.195 1.00 45.72 71 GLU A CA 1
ATOM 578 C C . GLU A 1 71 ? 15.803 -36.692 9.143 1.00 45.72 71 GLU A C 1
ATOM 580 O O . GLU A 1 71 ? 15.145 -36.734 10.187 1.00 45.72 71 GLU A O 1
ATOM 585 N N . PRO A 1 72 ? 15.254 -37.031 7.963 1.00 49.25 72 PRO A N 1
ATOM 586 C CA . PRO A 1 72 ? 13.911 -37.577 7.870 1.00 49.25 72 PRO A CA 1
ATOM 587 C C . PRO A 1 72 ? 13.932 -39.082 8.170 1.00 49.25 72 PRO A C 1
ATOM 589 O O . PRO A 1 72 ? 14.599 -39.850 7.480 1.00 49.25 72 PRO A O 1
ATOM 592 N N . ALA A 1 73 ? 13.167 -39.501 9.180 1.00 38.38 73 ALA A N 1
ATOM 593 C CA . ALA A 1 73 ? 12.775 -40.895 9.361 1.00 38.38 73 ALA A CA 1
ATOM 594 C C . ALA A 1 73 ? 11.535 -41.222 8.506 1.00 38.38 73 ALA A C 1
ATOM 596 O O . ALA A 1 73 ? 10.670 -40.375 8.278 1.00 38.38 73 ALA A O 1
ATOM 597 N N . ASP A 1 74 ? 11.502 -42.462 8.030 1.00 40.53 74 ASP A N 1
ATOM 598 C CA . ASP A 1 74 ? 10.671 -43.010 6.960 1.00 40.53 74 ASP A CA 1
ATOM 599 C C . ASP A 1 74 ? 9.137 -42.886 7.082 1.00 40.53 74 ASP A C 1
ATOM 601 O O . ASP A 1 74 ? 8.537 -43.144 8.121 1.00 40.53 74 ASP A O 1
ATOM 605 N N . SER A 1 75 ? 8.537 -42.694 5.897 1.00 47.56 75 SER A N 1
ATOM 606 C CA . SER A 1 75 ? 7.278 -43.268 5.380 1.00 47.56 75 SER A CA 1
ATOM 607 C C . SER A 1 75 ? 5.951 -43.019 6.117 1.00 47.56 75 SER A C 1
ATOM 609 O O . SER A 1 75 ? 5.759 -43.452 7.241 1.00 47.56 75 SER A O 1
ATOM 611 N N . VAL A 1 76 ? 4.962 -42.462 5.404 1.00 37.59 76 VAL A N 1
ATOM 612 C CA . VAL A 1 76 ? 3.773 -43.192 4.908 1.00 37.59 76 VAL A CA 1
ATOM 613 C C . VAL A 1 76 ? 3.064 -42.327 3.857 1.00 37.59 76 VAL A C 1
ATOM 615 O O . VAL A 1 76 ? 2.806 -41.141 4.042 1.00 37.59 76 VAL A O 1
ATOM 618 N N . THR A 1 77 ? 2.776 -42.968 2.730 1.00 45.88 77 THR A N 1
ATOM 619 C CA . THR A 1 77 ? 2.066 -42.486 1.546 1.00 45.88 77 THR A CA 1
ATOM 620 C C . THR A 1 77 ? 0.604 -42.166 1.847 1.00 45.88 77 THR A C 1
ATOM 622 O O . THR A 1 77 ? -0.132 -43.058 2.260 1.00 45.88 77 THR A O 1
ATOM 625 N N . ILE A 1 78 ? 0.151 -40.946 1.544 1.00 48.34 78 ILE A N 1
ATOM 626 C CA . ILE A 1 78 ? -1.262 -40.666 1.252 1.00 48.34 78 ILE A CA 1
ATOM 627 C C . ILE A 1 78 ? -1.302 -39.651 0.104 1.00 48.34 78 ILE A C 1
ATOM 629 O O . ILE A 1 78 ? -0.912 -38.500 0.277 1.00 48.34 78 ILE A O 1
ATOM 633 N N . GLU A 1 79 ? -1.744 -40.094 -1.074 1.00 48.38 79 GLU A N 1
ATOM 634 C CA . GLU A 1 79 ? -2.161 -39.211 -2.169 1.00 48.38 79 GLU A CA 1
ATOM 635 C C . GLU A 1 79 ? -3.490 -38.535 -1.806 1.00 48.38 79 GLU A C 1
ATOM 637 O O . GLU A 1 79 ? -4.447 -39.232 -1.455 1.00 48.38 79 GLU A O 1
ATOM 642 N N . PRO A 1 80 ? -3.617 -37.214 -2.006 1.00 42.72 80 PRO A N 1
ATOM 643 C CA . PRO A 1 80 ? -4.899 -36.612 -2.319 1.00 42.72 80 PRO A CA 1
ATOM 644 C C . PRO A 1 80 ? -4.908 -36.154 -3.777 1.00 42.72 80 PRO A C 1
ATOM 646 O O . PRO A 1 80 ? -4.019 -35.444 -4.248 1.00 42.72 80 PRO A O 1
ATOM 649 N N . ALA A 1 81 ? -5.962 -36.573 -4.470 1.00 42.97 81 ALA A N 1
ATOM 650 C CA . ALA A 1 81 ? -6.249 -36.270 -5.859 1.00 42.97 81 ALA A CA 1
ATOM 651 C C . ALA A 1 81 ? -6.130 -34.770 -6.180 1.00 42.97 81 ALA A C 1
ATOM 653 O O . ALA A 1 81 ? -6.713 -33.911 -5.515 1.00 42.97 81 ALA A O 1
ATOM 654 N N . VAL A 1 82 ? -5.399 -34.487 -7.257 1.00 45.03 82 VAL A N 1
ATOM 655 C CA . VAL A 1 82 ? -5.232 -33.164 -7.858 1.00 45.03 82 VAL A CA 1
ATOM 656 C C . VAL A 1 82 ? -6.567 -32.708 -8.447 1.00 45.03 82 VAL A C 1
ATOM 658 O O . VAL A 1 82 ? -6.986 -33.169 -9.508 1.00 45.03 82 VAL A O 1
ATOM 661 N N . LEU A 1 83 ? -7.230 -31.774 -7.769 1.00 44.59 83 LEU A N 1
ATOM 662 C CA . LEU A 1 83 ? -8.145 -30.843 -8.426 1.00 44.59 83 LEU A CA 1
ATOM 663 C C . LEU A 1 83 ? -7.331 -29.638 -8.917 1.00 44.59 83 LEU A C 1
ATOM 665 O O . LEU A 1 83 ? -6.323 -29.304 -8.287 1.00 44.59 83 LEU A O 1
ATOM 669 N N . PRO A 1 84 ? -7.715 -28.989 -10.031 1.00 40.88 84 PRO A N 1
ATOM 670 C CA . PRO A 1 84 ? -6.995 -27.830 -10.532 1.00 40.88 84 PRO A CA 1
ATOM 671 C C . PRO A 1 84 ? -7.106 -26.709 -9.500 1.00 40.88 84 PRO A C 1
ATOM 673 O O . PRO A 1 84 ? -8.138 -26.055 -9.371 1.00 40.88 84 PRO A O 1
ATOM 676 N N . VAL A 1 85 ? -6.034 -26.526 -8.731 1.00 46.88 85 VAL A N 1
ATOM 677 C CA . VAL A 1 85 ? -5.820 -25.343 -7.910 1.00 46.88 85 VAL A CA 1
ATOM 678 C C . VAL A 1 85 ? -5.729 -24.194 -8.899 1.00 46.88 85 VAL A C 1
ATOM 680 O O . VAL A 1 85 ? -4.758 -24.090 -9.652 1.00 46.88 85 VAL A O 1
ATOM 683 N N . GLU A 1 86 ? -6.776 -23.370 -8.949 1.00 47.66 86 GLU A N 1
ATOM 684 C CA . GLU A 1 86 ? -6.656 -22.034 -9.513 1.00 47.66 86 GLU A CA 1
ATOM 685 C C . GLU A 1 86 ? -5.407 -21.429 -8.881 1.00 47.66 86 GLU A C 1
ATOM 687 O O . GLU A 1 86 ? -5.282 -21.408 -7.655 1.00 47.66 86 GLU A O 1
ATOM 692 N N . GLN A 1 87 ? -4.436 -21.039 -9.707 1.00 50.25 87 GLN A N 1
ATOM 693 C CA . GLN A 1 87 ? -3.271 -20.302 -9.242 1.00 50.25 87 GLN A CA 1
ATOM 694 C C . GLN A 1 87 ? -3.775 -18.938 -8.758 1.00 50.25 87 GLN A C 1
ATOM 696 O O . GLN A 1 87 ? -3.707 -17.944 -9.477 1.00 50.25 87 GLN A O 1
ATOM 701 N N . ASP A 1 88 ? -4.342 -18.913 -7.552 1.00 56.03 88 ASP A N 1
ATOM 702 C CA . ASP A 1 88 ? -4.617 -17.714 -6.785 1.00 56.03 88 ASP A CA 1
ATOM 703 C C . ASP A 1 88 ? -3.232 -17.191 -6.429 1.00 56.03 88 ASP A C 1
ATOM 705 O O . ASP A 1 88 ? -2.586 -17.630 -5.478 1.00 56.03 88 ASP A O 1
ATOM 709 N N . VAL A 1 89 ? -2.702 -16.357 -7.323 1.00 60.44 89 VAL A N 1
ATOM 710 C CA . VAL A 1 89 ? -1.471 -15.613 -7.097 1.00 60.44 89 VAL A CA 1
ATOM 711 C C . VAL A 1 89 ? -1.659 -14.956 -5.738 1.00 60.44 89 VAL A C 1
ATOM 713 O O . VAL A 1 89 ? -2.594 -14.175 -5.582 1.00 60.44 89 VAL A O 1
ATOM 716 N N . ASP A 1 90 ? -0.853 -15.331 -4.744 1.00 67.06 90 ASP A N 1
ATOM 717 C CA . ASP A 1 90 ? -1.060 -14.885 -3.367 1.00 67.06 90 ASP A CA 1
ATOM 718 C C . ASP A 1 90 ? -0.691 -13.398 -3.290 1.00 67.06 90 ASP A C 1
ATOM 720 O O . ASP A 1 90 ? 0.460 -13.006 -3.081 1.00 67.06 90 ASP A O 1
ATOM 724 N N . LEU A 1 91 ? -1.670 -12.557 -3.626 1.00 74.12 91 LEU A N 1
ATOM 725 C CA . LEU A 1 91 ? -1.514 -11.117 -3.699 1.00 74.12 91 LEU A CA 1
ATOM 726 C C . LEU A 1 91 ? -1.223 -10.614 -2.288 1.00 74.12 91 LEU A C 1
ATOM 728 O O . LEU A 1 91 ? -1.956 -10.908 -1.341 1.00 74.12 91 LEU A O 1
ATOM 732 N N . LEU A 1 92 ? -0.148 -9.836 -2.158 1.00 80.12 92 LEU A N 1
ATOM 733 C CA . LEU A 1 92 ? 0.107 -9.086 -0.937 1.00 80.12 92 LEU A CA 1
ATOM 734 C C . LEU A 1 92 ? -1.001 -8.054 -0.768 1.00 80.12 92 LEU A C 1
ATOM 736 O O . LEU A 1 92 ? -1.223 -7.226 -1.655 1.00 80.12 92 LEU A O 1
ATOM 740 N N . LEU A 1 93 ? -1.669 -8.113 0.375 1.00 83.75 93 LEU A N 1
ATOM 741 C CA . LEU A 1 93 ? -2.654 -7.124 0.767 1.00 83.75 93 LEU A CA 1
ATOM 742 C C . LEU A 1 93 ? -1.941 -5.857 1.253 1.00 83.75 93 LEU A C 1
ATOM 744 O O . LEU A 1 93 ? -0.793 -5.894 1.715 1.00 83.75 93 LEU A O 1
ATOM 748 N N . ASP A 1 94 ? -2.629 -4.726 1.116 1.00 87.44 94 ASP A N 1
ATOM 749 C CA . ASP A 1 94 ? -2.241 -3.496 1.802 1.00 87.44 94 ASP A CA 1
ATOM 750 C C . ASP A 1 94 ? -2.368 -3.680 3.324 1.00 87.44 94 ASP A C 1
ATOM 752 O O . ASP A 1 94 ? -2.922 -4.673 3.798 1.00 87.44 94 ASP A O 1
ATOM 756 N N . ASP A 1 95 ? -1.835 -2.737 4.099 1.00 91.44 95 ASP A N 1
ATOM 757 C CA . ASP A 1 95 ? -1.903 -2.804 5.558 1.00 91.44 95 ASP A CA 1
ATOM 758 C C . ASP A 1 95 ? -3.369 -2.767 6.040 1.00 91.44 95 ASP A C 1
ATOM 760 O O . ASP A 1 95 ? -4.163 -1.920 5.623 1.00 91.44 95 ASP A O 1
ATOM 764 N N . ILE A 1 96 ? -3.725 -3.702 6.923 1.00 89.00 96 ILE A N 1
ATOM 765 C CA . ILE A 1 96 ? -5.074 -3.890 7.464 1.00 89.00 96 ILE A CA 1
ATOM 766 C C . ILE A 1 96 ? -5.074 -3.497 8.936 1.00 89.00 96 ILE A C 1
ATOM 768 O O . ILE A 1 96 ? -4.252 -3.970 9.720 1.00 89.00 96 ILE A O 1
ATOM 772 N N . GLU A 1 97 ? -6.041 -2.676 9.331 1.00 90.50 97 GLU A N 1
ATOM 773 C CA . GLU A 1 97 ? -6.238 -2.265 10.717 1.00 90.50 97 GLU A CA 1
ATOM 774 C C . GLU A 1 97 ? -7.566 -2.822 11.245 1.00 90.50 97 GLU A C 1
ATOM 776 O O . GLU A 1 97 ? -8.643 -2.507 10.735 1.00 90.50 97 GLU A O 1
ATOM 781 N N . LEU A 1 98 ? -7.491 -3.674 12.269 1.00 8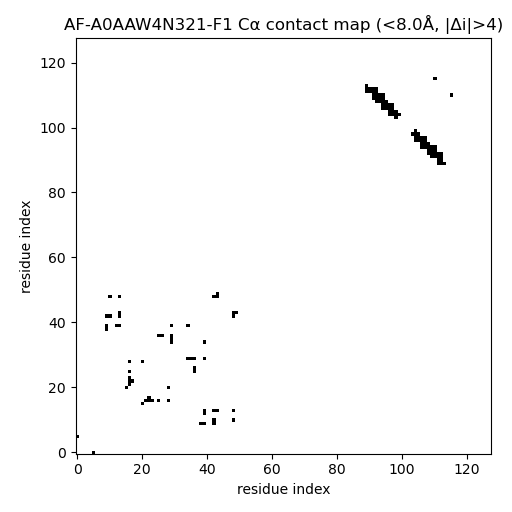9.38 98 LEU A N 1
ATOM 782 C CA . LEU A 1 98 ? -8.641 -4.267 12.947 1.00 89.38 98 LEU A CA 1
ATOM 783 C C . LEU A 1 98 ? -8.797 -3.628 14.324 1.00 89.38 98 LEU A C 1
ATOM 785 O O . LEU A 1 98 ? -7.862 -3.617 15.120 1.00 89.38 98 LEU A O 1
ATOM 789 N N . ASN A 1 99 ? -9.987 -3.119 14.627 1.00 90.75 99 ASN A N 1
ATOM 790 C CA . ASN A 1 99 ? -10.274 -2.465 15.900 1.00 90.75 99 ASN A CA 1
ATOM 791 C C . ASN A 1 99 ? -11.304 -3.279 16.689 1.00 90.75 99 ASN A C 1
ATOM 793 O O . ASN A 1 99 ? -12.443 -3.445 16.253 1.00 90.75 99 ASN A O 1
ATOM 797 N N . PHE A 1 100 ? -10.912 -3.762 17.867 1.00 87.00 100 PHE A N 1
ATOM 798 C CA . PHE A 1 100 ? -11.769 -4.492 18.798 1.00 87.00 100 PHE A CA 1
ATOM 799 C C . PHE A 1 100 ? -12.203 -3.542 19.919 1.00 87.00 100 PHE A C 1
ATOM 801 O O . PHE A 1 100 ? -11.547 -3.384 20.955 1.00 87.00 100 PHE A O 1
ATOM 808 N N . GLY A 1 101 ? -13.324 -2.861 19.679 1.00 86.31 101 GLY A N 1
ATOM 809 C CA . GLY A 1 101 ? -13.808 -1.795 20.554 1.00 86.31 101 GLY A CA 1
ATOM 810 C C . GLY A 1 101 ? -12.863 -0.589 20.564 1.00 86.31 101 GLY A C 1
ATOM 811 O O . GLY A 1 101 ? -12.236 -0.271 19.560 1.00 86.31 101 GLY A O 1
ATOM 812 N N . SER A 1 102 ? -12.773 0.104 21.701 1.00 86.88 102 SER A N 1
ATOM 813 C CA . SER A 1 102 ? -11.965 1.327 21.848 1.00 86.88 102 SER A CA 1
ATOM 814 C C . SER A 1 102 ? -10.573 1.105 22.445 1.00 86.88 102 SER A C 1
ATOM 816 O O . SER A 1 102 ? -9.822 2.065 22.602 1.00 86.88 102 SER A O 1
ATOM 818 N N . LYS A 1 103 ? -10.242 -0.130 22.841 1.00 89.94 103 LYS A N 1
ATOM 819 C CA . LYS A 1 103 ? -9.027 -0.430 23.619 1.00 89.94 103 LYS A CA 1
ATOM 820 C C . LYS A 1 103 ? -7.982 -1.234 22.859 1.00 89.94 103 LYS A C 1
ATOM 822 O O . LYS A 1 103 ? -6.823 -1.214 23.257 1.00 89.94 103 LYS A O 1
ATOM 827 N N . ILE A 1 104 ? -8.387 -1.972 21.830 1.00 91.50 104 ILE A N 1
ATOM 828 C CA . ILE A 1 104 ? -7.511 -2.915 21.142 1.00 91.50 104 ILE A CA 1
ATOM 829 C C . ILE A 1 104 ? -7.558 -2.611 19.651 1.00 91.50 104 ILE A C 1
ATOM 831 O O . ILE A 1 104 ? -8.618 -2.679 19.031 1.00 91.50 104 ILE A O 1
ATOM 835 N N . SER A 1 105 ? -6.388 -2.322 19.094 1.00 92.25 105 SER A N 1
ATOM 836 C CA . SER A 1 105 ? -6.168 -2.133 17.665 1.00 92.25 105 SER A CA 1
ATOM 837 C C . SER A 1 105 ? -5.052 -3.076 17.233 1.00 92.25 105 SER A C 1
ATOM 839 O O . SER A 1 105 ? -3.992 -3.119 17.858 1.00 92.25 105 SER A O 1
ATOM 841 N N . LEU A 1 106 ? -5.303 -3.856 16.188 1.00 91.06 106 LEU A N 1
ATOM 842 C CA . LEU A 1 106 ? -4.370 -4.802 15.597 1.00 91.06 106 LEU A CA 1
ATOM 843 C C . LEU A 1 106 ? -4.028 -4.330 14.184 1.00 91.06 106 LEU A C 1
ATOM 845 O O . LEU A 1 106 ? -4.910 -4.193 13.341 1.00 91.06 106 LEU A O 1
ATOM 849 N N . HIS A 1 107 ? -2.742 -4.101 13.936 1.00 93.56 107 HIS A N 1
ATOM 850 C CA . HIS A 1 107 ? -2.222 -3.704 12.633 1.00 93.56 107 HIS A CA 1
ATOM 851 C C . HIS A 1 107 ? -1.527 -4.892 11.966 1.00 93.56 107 HIS A C 1
ATOM 853 O O . HIS A 1 107 ? -0.537 -5.409 12.487 1.00 93.56 107 HIS A O 1
ATOM 859 N N . ILE A 1 108 ? -2.027 -5.303 10.805 1.00 90.94 108 ILE A N 1
ATOM 860 C CA . ILE A 1 108 ? -1.513 -6.428 10.028 1.00 90.94 108 ILE A CA 1
ATOM 861 C C . ILE A 1 108 ? -0.965 -5.882 8.711 1.00 90.94 108 ILE A C 1
ATOM 863 O O . ILE A 1 108 ? -1.726 -5.517 7.819 1.00 90.94 108 ILE A O 1
ATOM 867 N N . GLY A 1 109 ? 0.361 -5.833 8.589 1.00 90.25 109 GLY A N 1
ATOM 868 C CA . GLY A 1 109 ? 1.033 -5.366 7.378 1.00 90.25 109 GLY A CA 1
ATOM 869 C C . GLY A 1 109 ? 1.657 -6.498 6.573 1.00 90.25 109 GLY A C 1
ATOM 870 O O . GLY A 1 109 ? 2.061 -7.515 7.133 1.00 90.25 109 GLY A O 1
ATOM 871 N N . SER A 1 110 ? 1.771 -6.301 5.255 1.00 87.00 110 SER A N 1
ATOM 872 C CA . SER A 1 110 ? 2.404 -7.257 4.323 1.00 87.00 110 SER A CA 1
ATOM 873 C C . SER A 1 110 ? 1.878 -8.697 4.445 1.00 87.00 110 SER A C 1
ATOM 875 O O . SER A 1 110 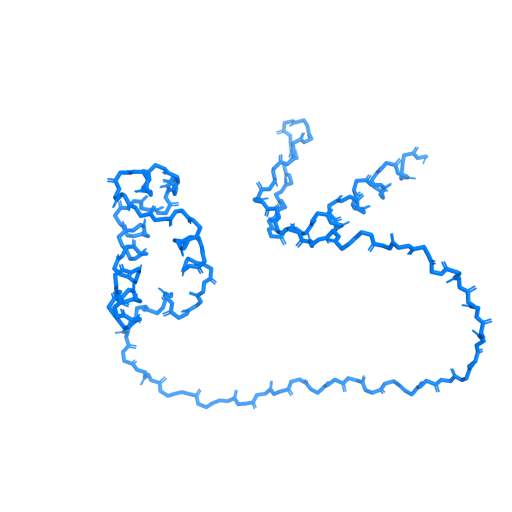? 2.631 -9.659 4.304 1.00 87.00 110 SER A O 1
ATOM 877 N N . CYS A 1 111 ? 0.583 -8.844 4.724 1.00 88.12 111 CYS A N 1
ATOM 878 C CA . CYS A 1 111 ? -0.064 -10.142 4.827 1.00 88.12 111 CYS A CA 1
ATOM 879 C C . CYS A 1 111 ? -0.463 -10.634 3.437 1.00 88.12 111 CYS A C 1
ATOM 881 O O . CYS A 1 111 ? -0.958 -9.862 2.611 1.00 88.12 111 CYS A O 1
ATOM 883 N N . SER A 1 112 ? -0.250 -11.919 3.175 1.00 90.25 112 SER A N 1
ATOM 884 C CA . SER A 1 112 ? -0.802 -12.541 1.983 1.00 90.25 112 SER A CA 1
ATOM 885 C C . SER A 1 112 ? -2.290 -12.833 2.183 1.00 90.25 112 SER A C 1
ATOM 887 O O . SER A 1 112 ? -2.774 -12.975 3.312 1.00 90.25 112 SER A O 1
ATOM 889 N N . LYS A 1 113 ? -3.041 -12.914 1.085 1.00 88.44 113 LYS A N 1
ATOM 890 C CA . LYS A 1 113 ? -4.474 -13.219 1.129 1.00 88.44 113 LYS A CA 1
ATOM 891 C C . LYS A 1 113 ? -4.728 -14.557 1.827 1.00 88.44 113 LYS A C 1
ATOM 893 O O . LYS A 1 113 ? -5.629 -14.646 2.661 1.00 88.44 113 LYS A O 1
ATOM 898 N N . SER A 1 114 ? -3.920 -15.576 1.535 1.00 89.94 114 SER A N 1
ATOM 899 C CA . SER A 1 114 ? -4.048 -16.904 2.147 1.00 89.94 114 SER A CA 1
ATOM 900 C C . SER A 1 114 ? -3.788 -16.899 3.664 1.00 89.94 114 SER A C 1
ATOM 902 O O . SER A 1 114 ? -4.518 -17.549 4.423 1.00 89.94 114 SER A O 1
ATOM 904 N N . ALA A 1 115 ? -2.804 -16.118 4.122 1.00 89.81 115 ALA A N 1
ATOM 905 C CA . ALA A 1 115 ? -2.476 -15.974 5.536 1.00 89.81 115 ALA A CA 1
ATOM 906 C C . ALA A 1 115 ? -3.594 -15.257 6.306 1.00 89.81 115 ALA A C 1
ATOM 908 O O . ALA A 1 115 ? -3.988 -15.711 7.381 1.00 89.81 115 ALA A O 1
ATOM 909 N N . LEU A 1 116 ? -4.168 -14.193 5.733 1.00 89.50 116 LEU A N 1
ATOM 910 C CA . LEU A 1 116 ? -5.287 -13.483 6.352 1.00 89.50 116 LEU A CA 1
ATOM 911 C C . LEU A 1 116 ? -6.522 -14.381 6.487 1.00 89.50 116 LEU A C 1
ATOM 913 O O . LEU A 1 116 ? -7.161 -14.407 7.535 1.00 89.50 116 LEU A O 1
ATOM 917 N N . VAL A 1 117 ? -6.850 -15.137 5.437 1.00 89.62 117 VAL A N 1
ATOM 918 C CA . VAL A 1 117 ? -7.984 -16.072 5.460 1.00 89.62 117 VAL A CA 1
ATOM 919 C C . VAL A 1 117 ? -7.779 -17.157 6.520 1.00 89.62 117 VAL A C 1
ATOM 921 O O . VAL A 1 117 ? -8.729 -17.512 7.214 1.00 89.62 117 VAL A O 1
ATOM 924 N N . SER A 1 118 ? -6.554 -17.668 6.669 1.00 90.81 118 SER A N 1
ATOM 925 C CA . SER A 1 118 ? -6.223 -18.644 7.715 1.00 90.81 118 SER A CA 1
ATOM 926 C C . SER A 1 118 ? -6.399 -18.058 9.117 1.00 90.81 118 SER A C 1
ATOM 928 O O . SER A 1 118 ? -7.054 -18.680 9.949 1.00 90.81 118 SER A O 1
ATOM 930 N N . LEU A 1 119 ? -5.911 -16.834 9.348 1.00 88.56 119 LEU A N 1
ATOM 931 C CA . LEU A 1 119 ? -6.070 -16.131 10.623 1.00 88.56 119 LEU A CA 1
ATOM 932 C C . LEU A 1 119 ? -7.547 -15.951 10.997 1.00 88.56 119 LEU A C 1
ATOM 934 O O . LEU A 1 119 ? -7.930 -16.244 12.124 1.00 88.56 119 LEU A O 1
ATOM 938 N N . ILE A 1 120 ? -8.385 -15.501 10.056 1.00 88.06 120 ILE A N 1
ATOM 939 C CA . ILE A 1 120 ? -9.824 -15.306 10.299 1.00 88.06 120 ILE A CA 1
ATOM 940 C C . ILE A 1 120 ? -10.479 -16.627 10.716 1.00 88.06 120 ILE A C 1
ATOM 942 O O . ILE A 1 120 ? -11.182 -16.667 11.721 1.00 88.06 120 ILE A O 1
ATOM 946 N N . LYS A 1 121 ? -10.198 -17.719 9.995 1.00 89.56 121 LYS A N 1
ATOM 947 C CA . LYS A 1 121 ? -10.741 -19.048 10.316 1.00 89.56 121 LYS A CA 1
ATOM 948 C C . LYS A 1 121 ? -10.313 -19.536 11.698 1.00 89.56 121 LYS A C 1
ATOM 950 O O . LYS A 1 121 ? -11.116 -20.126 12.415 1.00 89.56 121 LYS A O 1
ATOM 955 N N . GLU A 1 122 ? -9.059 -19.302 12.074 1.00 89.00 122 GLU A N 1
ATOM 956 C CA . GLU A 1 122 ? -8.541 -19.696 13.385 1.00 89.00 122 GLU A CA 1
ATOM 957 C C . GLU A 1 122 ? -9.185 -18.886 14.518 1.00 89.00 122 GLU A C 1
ATOM 959 O O . GLU A 1 122 ? -9.567 -19.453 15.544 1.00 89.00 122 GLU A O 1
ATOM 964 N N . MET A 1 123 ? -9.396 -17.585 14.299 1.00 83.31 123 MET A N 1
ATOM 965 C CA . MET A 1 123 ? -10.100 -16.704 15.234 1.00 83.31 123 MET A CA 1
ATOM 966 C C . MET A 1 123 ? -11.594 -17.040 15.371 1.00 83.31 123 MET A C 1
ATOM 968 O O 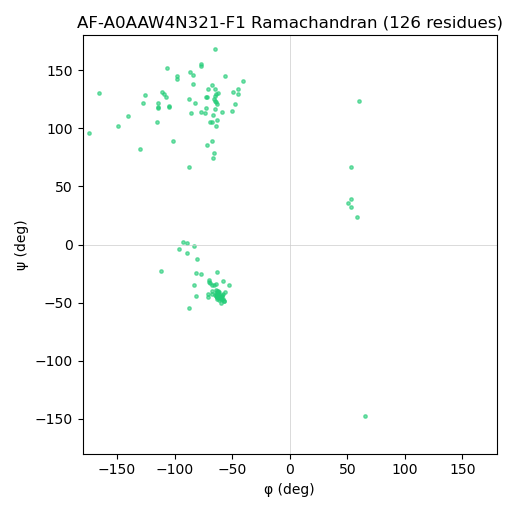. MET A 1 123 ? -12.148 -16.915 16.460 1.00 83.31 123 MET A O 1
ATOM 972 N N . GLU A 1 124 ? -12.255 -17.479 14.297 1.00 80.31 124 GLU A N 1
ATOM 973 C CA . GLU A 1 124 ? -13.646 -17.951 14.342 1.00 80.31 124 GLU A CA 1
ATOM 974 C C . GLU A 1 124 ? -13.777 -19.289 15.094 1.00 80.31 124 GLU A C 1
ATOM 976 O O . GLU A 1 124 ? -14.771 -19.515 15.784 1.00 80.31 124 GLU A O 1
ATOM 981 N N . GLY A 1 125 ? -12.768 -20.165 15.005 1.00 69.06 125 GLY A N 1
ATOM 982 C CA . GLY A 1 125 ? -12.772 -21.498 15.619 1.00 69.06 125 GLY A CA 1
ATOM 983 C C . GLY A 1 125 ? -12.440 -21.550 17.115 1.00 69.06 125 GLY A C 1
ATOM 984 O O . GLY A 1 125 ? -12.656 -22.584 17.742 1.00 69.06 125 GLY A O 1
ATOM 985 N N . THR A 1 126 ? -11.929 -20.464 17.705 1.00 58.44 126 THR A N 1
ATOM 986 C CA . THR A 1 126 ? -11.550 -20.405 19.134 1.00 58.44 126 THR A CA 1
ATOM 987 C C . THR A 1 126 ? -12.661 -19.893 20.061 1.00 58.44 126 THR A C 1
ATOM 989 O O . THR A 1 126 ? -12.453 -19.786 21.268 1.00 58.44 126 THR A O 1
ATOM 992 N N . LEU A 1 127 ? -13.853 -19.605 19.529 1.00 55.75 127 LEU A N 1
ATOM 993 C CA . LEU A 1 127 ? -15.036 -19.194 20.295 1.00 55.75 127 LEU A CA 1
ATOM 994 C C . LEU A 1 127 ? -15.847 -20.417 20.773 1.00 55.75 127 LEU A C 1
ATOM 996 O O . LEU A 1 127 ? -16.973 -20.627 20.325 1.00 55.75 127 LEU A O 1
ATOM 1000 N N . CYS A 1 128 ? -15.274 -21.218 21.674 1.00 48.88 128 CYS A N 1
ATOM 1001 C CA . CYS A 1 128 ? -15.979 -22.271 22.419 1.00 48.88 128 CYS A CA 1
ATOM 1002 C C . CYS A 1 128 ? -15.754 -22.097 23.922 1.00 48.88 128 CYS A C 1
ATOM 1004 O O . CYS A 1 128 ? -14.573 -22.041 24.332 1.00 48.88 128 CYS A O 1
#

Radius of gyration: 22.27 Å; Cα contacts (8 Å, |Δi|>4): 67; chains: 1; bounding box: 50×60×45 Å

Sequence (128 aa):
MNINEEGKYYASMVRKFRIEYKSKNLHGFCKEQKVSYTKMLHCLRNDSYRKLSATPVSSDEEQGLHPLVVEPADSVTIEPAVLPVEQDVDLLLDDIELNFGSKISLHIGSCSKSALVSLIKEMEGTLC

pLDDT: mean 74.62, std 20.51, range [33.78, 95.88]

Secondary structure (DSSP, 8-state):
--HHHHHHHHHHHHHHHHHTSTT--HHHHHHHHT--HHHHHHHHH-GGGT---------------PPP--PPPP----------------PBPPPEEEEETTTEEEEE-S-BHHHHHHHHHHHHHT--

Solvent-accessible surface area (backbone atoms only — not comparable to full-atom values): 8530 Å² total; per-residue (Å²): 132,57,70,75,56,53,53,53,51,52,44,51,49,52,50,45,39,49,66,77,48,64,67,54,61,64,70,60,50,21,64,74,72,71,44,60,58,69,62,50,52,53,48,71,72,36,66,83,61,65,60,73,86,65,80,84,79,86,75,91,77,91,79,81,80,80,78,86,86,75,84,86,80,83,87,85,92,77,90,75,85,86,67,90,72,74,82,71,71,71,49,71,42,72,74,43,79,48,68,60,75,94,84,41,75,47,79,46,64,78,40,35,51,66,56,52,55,50,51,53,54,54,63,65,68,65,80,121